Protein AF-A0A651EU85-F1 (afdb_monomer)

pLDDT: mean 77.23, std 14.45, range [40.56, 93.38]

Mean predicted aligned error: 10.03 Å

Structure (mmCIF, N/CA/C/O backbone):
data_AF-A0A651EU85-F1
#
_entry.id   AF-A0A651EU85-F1
#
loop_
_atom_site.group_PDB
_atom_site.id
_atom_site.type_symbol
_atom_site.label_atom_id
_atom_site.label_alt_id
_atom_site.label_comp_id
_atom_site.label_asym_id
_atom_site.label_entity_id
_atom_site.label_seq_id
_atom_site.pdbx_PDB_ins_code
_atom_site.Cartn_x
_atom_site.Cartn_y
_atom_site.Cartn_z
_atom_site.occupancy
_atom_site.B_iso_or_equiv
_atom_site.auth_seq_id
_atom_site.auth_comp_id
_atom_site.auth_asym_id
_atom_site.auth_atom_id
_atom_site.pdbx_PDB_model_num
ATOM 1 N N . MET A 1 1 ? 24.562 -15.926 -34.342 1.00 45.78 1 MET A N 1
ATOM 2 C CA . MET A 1 1 ? 23.986 -14.665 -33.833 1.00 45.78 1 MET A CA 1
ATOM 3 C C . MET A 1 1 ? 22.820 -15.046 -32.942 1.00 45.78 1 MET A C 1
ATOM 5 O O . MET A 1 1 ? 21.871 -15.621 -33.452 1.00 45.78 1 MET A O 1
ATOM 9 N N . ALA A 1 2 ? 22.961 -14.888 -31.624 1.00 51.31 2 ALA A N 1
ATOM 10 C CA . ALA A 1 2 ? 21.891 -15.184 -30.677 1.00 51.31 2 ALA A CA 1
ATOM 11 C C . ALA A 1 2 ? 20.965 -13.967 -30.614 1.00 51.31 2 ALA A C 1
ATOM 13 O O . ALA A 1 2 ? 21.401 -12.867 -30.275 1.00 51.31 2 ALA A O 1
ATOM 14 N N . ASP A 1 3 ? 19.722 -14.177 -31.022 1.00 48.81 3 ASP A N 1
ATOM 15 C CA . ASP A 1 3 ? 18.659 -13.185 -31.033 1.00 48.81 3 ASP A CA 1
ATOM 16 C C . ASP A 1 3 ? 18.244 -12.899 -29.581 1.00 48.81 3 ASP A C 1
ATOM 18 O O . ASP A 1 3 ? 17.528 -13.674 -28.945 1.00 48.81 3 ASP A O 1
ATOM 22 N N . HIS A 1 4 ? 18.771 -11.816 -29.009 1.00 48.31 4 HIS A N 1
ATOM 23 C CA . HIS A 1 4 ? 18.305 -11.275 -27.734 1.00 48.31 4 HIS A CA 1
ATOM 24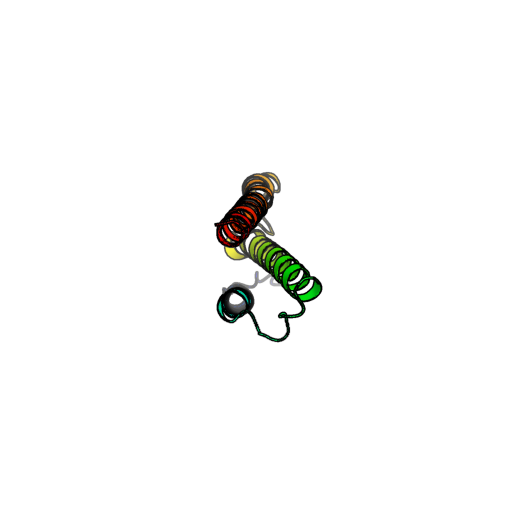 C C . HIS A 1 4 ? 17.004 -10.500 -27.976 1.00 48.31 4 HIS A C 1
ATOM 26 O O . HIS A 1 4 ? 16.965 -9.277 -27.850 1.00 48.31 4 HIS A O 1
ATOM 32 N N . ALA A 1 5 ? 15.941 -11.215 -28.347 1.00 50.66 5 ALA A N 1
ATOM 33 C CA . ALA A 1 5 ? 14.598 -10.664 -28.402 1.00 50.66 5 ALA A CA 1
ATOM 34 C C . ALA A 1 5 ? 14.169 -10.297 -26.973 1.00 50.66 5 ALA A C 1
ATOM 36 O O . ALA A 1 5 ? 13.850 -11.160 -26.150 1.00 50.66 5 ALA A O 1
ATOM 37 N N . GLN A 1 6 ? 14.202 -9.000 -26.656 1.00 57.25 6 GLN A N 1
ATOM 38 C CA . GLN A 1 6 ? 13.456 -8.439 -25.531 1.00 57.25 6 GLN A CA 1
ATOM 39 C C . GLN A 1 6 ? 12.020 -8.983 -25.615 1.00 57.25 6 GLN A C 1
ATOM 41 O O . GLN A 1 6 ? 11.428 -8.919 -26.691 1.00 57.25 6 GLN A O 1
ATOM 46 N N . PRO A 1 7 ? 11.437 -9.557 -24.549 1.00 50.75 7 PRO A N 1
ATOM 47 C CA . PRO A 1 7 ? 10.053 -9.999 -24.597 1.00 50.75 7 PRO A CA 1
ATOM 48 C C . PRO A 1 7 ? 9.145 -8.767 -24.690 1.00 50.75 7 PRO A C 1
ATOM 50 O O . PRO A 1 7 ? 8.744 -8.177 -23.689 1.00 50.75 7 PRO A O 1
ATOM 53 N N . GLU A 1 8 ? 8.825 -8.372 -25.917 1.00 57.59 8 GLU A N 1
ATOM 54 C CA . GLU A 1 8 ? 7.890 -7.300 -26.229 1.00 57.59 8 GLU A CA 1
ATOM 55 C C . GLU A 1 8 ? 6.469 -7.803 -25.947 1.00 57.59 8 GLU A C 1
ATOM 57 O O . GLU A 1 8 ? 5.822 -8.466 -26.762 1.00 57.59 8 GLU A O 1
ATOM 62 N N . GLY A 1 9 ? 5.973 -7.580 -24.729 1.00 63.72 9 GLY A N 1
ATOM 63 C CA . GLY A 1 9 ? 4.633 -8.045 -24.394 1.00 63.72 9 GLY A CA 1
ATOM 64 C C . GLY A 1 9 ? 4.046 -7.465 -23.120 1.00 63.72 9 GLY A C 1
ATOM 65 O O . GLY A 1 9 ? 4.399 -7.871 -22.019 1.00 63.72 9 GLY A O 1
ATOM 66 N N . THR A 1 10 ? 2.997 -6.653 -23.268 1.00 75.00 10 THR A N 1
ATOM 67 C CA . THR A 1 10 ? 2.124 -6.157 -22.183 1.00 75.00 10 THR A CA 1
ATOM 68 C C . THR A 1 10 ? 1.427 -7.281 -21.392 1.00 75.00 10 THR A C 1
ATOM 70 O O . THR A 1 10 ? 0.819 -7.030 -20.355 1.00 75.00 10 THR A O 1
ATOM 73 N N . ARG A 1 11 ? 1.522 -8.541 -21.843 1.00 77.44 11 ARG A N 1
ATOM 74 C CA . ARG A 1 11 ? 0.906 -9.720 -21.203 1.00 77.44 11 ARG A CA 1
ATOM 75 C C . ARG A 1 11 ? 1.315 -9.884 -19.739 1.00 77.44 11 ARG A C 1
ATOM 77 O O . ARG A 1 11 ? 0.480 -10.208 -18.904 1.00 77.44 11 ARG A O 1
ATOM 84 N N . TRP A 1 12 ? 2.576 -9.615 -19.410 1.00 79.44 12 TRP A N 1
ATOM 85 C CA . TRP A 1 12 ? 3.048 -9.757 -18.033 1.00 79.44 12 TRP A CA 1
ATOM 86 C C . TRP A 1 12 ? 2.453 -8.686 -17.097 1.00 79.44 12 TRP A C 1
ATOM 88 O O . TRP A 1 12 ? 2.087 -8.999 -15.966 1.00 79.44 12 TRP A O 1
ATOM 98 N N . ILE A 1 13 ? 2.263 -7.455 -17.594 1.00 85.25 13 ILE A N 1
ATOM 99 C CA . ILE A 1 13 ? 1.593 -6.358 -16.871 1.00 85.25 13 ILE A CA 1
ATOM 100 C C . ILE A 1 13 ? 0.139 -6.732 -16.608 1.00 85.25 13 ILE A C 1
ATOM 102 O O . ILE A 1 13 ? -0.350 -6.543 -15.500 1.00 85.25 13 ILE A O 1
ATOM 106 N N . TRP A 1 14 ? -0.537 -7.315 -17.598 1.00 86.38 14 TRP A N 1
ATOM 107 C CA . TRP A 1 14 ? -1.912 -7.786 -17.451 1.00 86.38 14 TRP A CA 1
ATOM 108 C C . TRP A 1 14 ? -2.062 -8.858 -16.365 1.00 86.38 14 TRP A C 1
ATOM 110 O O . TRP A 1 14 ? -3.025 -8.813 -15.601 1.00 86.38 14 TRP A O 1
ATOM 120 N N . ASN A 1 15 ? -1.098 -9.772 -16.225 1.00 87.25 15 ASN A N 1
ATOM 121 C CA . ASN A 1 15 ? -1.114 -10.749 -15.133 1.00 87.25 15 ASN A CA 1
ATOM 122 C C . ASN A 1 15 ? -0.989 -10.077 -13.757 1.00 87.25 15 ASN A C 1
ATOM 124 O O . ASN A 1 15 ? -1.713 -10.431 -12.827 1.00 87.25 15 ASN A O 1
ATOM 128 N N . ILE A 1 16 ? -0.099 -9.088 -13.626 1.00 88.69 16 ILE A N 1
ATOM 129 C CA . ILE A 1 16 ? 0.087 -8.343 -12.372 1.00 88.69 16 ILE A CA 1
ATOM 130 C C . ILE A 1 16 ? -1.135 -7.467 -12.075 1.00 88.69 16 ILE A C 1
ATOM 132 O O . ILE A 1 16 ? -1.552 -7.363 -10.924 1.00 88.69 16 ILE A O 1
ATOM 136 N N . PHE A 1 17 ? -1.760 -6.899 -13.106 1.00 90.75 17 PHE A N 1
ATOM 137 C CA . PHE A 1 17 ? -3.000 -6.144 -12.978 1.00 90.75 17 PHE A CA 1
ATOM 138 C C . PHE A 1 17 ? -4.122 -6.989 -12.389 1.00 90.75 17 PHE A C 1
ATOM 140 O O . PHE A 1 17 ? -4.727 -6.575 -11.404 1.00 90.75 17 PHE A O 1
ATOM 147 N N . TRP A 1 18 ? -4.363 -8.186 -12.924 1.00 91.75 18 TRP A N 1
ATOM 148 C CA . TRP A 1 18 ? -5.396 -9.069 -12.385 1.00 91.75 18 TRP A CA 1
ATOM 149 C C . TRP A 1 18 ? -5.091 -9.526 -10.959 1.00 91.75 18 TRP A C 1
ATOM 151 O O . TRP A 1 18 ? -5.995 -9.530 -10.125 1.00 91.75 18 TRP A O 1
ATOM 161 N N . LEU A 1 19 ? -3.826 -9.831 -10.646 1.00 91.00 19 LEU A N 1
ATOM 162 C CA . LEU A 1 19 ? -3.404 -10.136 -9.276 1.00 91.00 19 LEU A CA 1
ATOM 163 C C . LEU A 1 19 ? -3.744 -8.979 -8.322 1.00 91.00 19 LEU A C 1
ATOM 165 O O . LEU A 1 19 ? -4.355 -9.195 -7.277 1.00 91.00 19 LEU A O 1
ATOM 169 N N . LEU A 1 20 ? -3.387 -7.747 -8.691 1.00 91.12 20 LEU A N 1
ATOM 170 C CA . LEU A 1 20 ? -3.618 -6.562 -7.862 1.00 91.12 20 LEU A CA 1
ATOM 171 C C . LEU A 1 20 ? -5.094 -6.190 -7.757 1.00 91.12 20 LEU A C 1
ATOM 173 O O . LEU A 1 20 ? -5.533 -5.746 -6.695 1.00 91.12 20 LEU A O 1
ATOM 177 N N . LEU A 1 21 ? -5.865 -6.400 -8.821 1.00 93.38 21 LEU A N 1
ATOM 178 C CA . LEU A 1 21 ? -7.309 -6.210 -8.820 1.00 93.38 21 LEU A CA 1
ATOM 179 C C . LEU A 1 21 ? -7.971 -7.170 -7.834 1.00 93.38 21 LEU A C 1
ATOM 181 O O . LEU A 1 21 ? -8.762 -6.726 -7.009 1.00 93.38 21 LEU A O 1
ATOM 185 N N . ILE A 1 22 ? -7.610 -8.455 -7.865 1.00 93.38 22 ILE A N 1
ATOM 186 C CA . ILE A 1 22 ? -8.148 -9.459 -6.939 1.00 93.38 22 ILE A CA 1
ATOM 187 C C . ILE A 1 22 ? -7.765 -9.116 -5.498 1.00 93.38 22 ILE A C 1
ATOM 189 O O . ILE A 1 22 ? -8.636 -9.082 -4.633 1.00 93.38 22 ILE A O 1
ATOM 193 N N . VAL A 1 23 ? -6.492 -8.799 -5.239 1.00 91.06 23 VAL A N 1
ATOM 194 C CA . VAL A 1 23 ? -6.021 -8.381 -3.906 1.00 91.06 23 VAL A CA 1
ATOM 195 C C . VAL A 1 23 ? -6.813 -7.174 -3.394 1.00 91.06 23 VAL A C 1
ATOM 197 O O . VAL A 1 23 ? -7.270 -7.173 -2.254 1.00 91.06 23 VAL A O 1
ATOM 200 N N . THR A 1 24 ? -7.045 -6.175 -4.248 1.00 92.38 24 THR A N 1
ATOM 201 C CA . THR A 1 24 ? -7.803 -4.967 -3.889 1.00 92.38 24 THR A CA 1
ATOM 202 C C . THR A 1 24 ? -9.290 -5.260 -3.678 1.00 92.38 24 THR A C 1
ATOM 204 O O . THR A 1 24 ? -9.896 -4.734 -2.748 1.00 92.38 24 THR A O 1
ATOM 207 N N . ALA A 1 25 ? -9.889 -6.120 -4.504 1.00 91.81 25 ALA A N 1
ATOM 208 C CA . ALA A 1 25 ? -11.282 -6.531 -4.361 1.00 91.81 25 ALA A CA 1
ATOM 209 C C . ALA A 1 25 ? -11.509 -7.303 -3.053 1.00 91.81 25 ALA A C 1
ATOM 211 O O . ALA A 1 25 ? -12.505 -7.071 -2.370 1.00 91.81 25 ALA A O 1
ATOM 212 N N . VAL A 1 26 ? -10.566 -8.169 -2.669 1.00 89.44 26 VAL A N 1
ATOM 213 C CA . VAL A 1 26 ? -10.588 -8.875 -1.381 1.00 89.44 26 VAL A CA 1
ATOM 214 C C . VAL A 1 26 ? -10.429 -7.897 -0.217 1.00 89.44 26 VAL A C 1
ATOM 216 O O . VAL A 1 26 ? -11.191 -7.981 0.739 1.00 89.44 26 VAL A O 1
ATOM 219 N N . GLU A 1 27 ? -9.496 -6.946 -0.301 1.00 88.81 27 GLU A N 1
ATOM 220 C CA . GLU A 1 27 ? -9.283 -5.910 0.722 1.00 88.81 27 GLU A CA 1
ATOM 221 C C . GLU A 1 27 ? -10.570 -5.104 0.986 1.00 88.81 27 GLU A C 1
ATOM 223 O O . GLU A 1 27 ? -11.017 -4.991 2.130 1.00 88.81 27 GLU A O 1
ATOM 228 N N . VAL A 1 28 ? -11.225 -4.616 -0.074 1.00 87.38 28 VAL A N 1
ATOM 229 C CA . VAL A 1 28 ? -12.487 -3.860 0.027 1.00 87.38 28 VAL A CA 1
ATOM 230 C C . VAL A 1 28 ? -13.644 -4.753 0.480 1.00 87.38 28 VAL A C 1
ATOM 232 O O . VAL A 1 28 ? -14.422 -4.356 1.346 1.00 87.38 28 VAL A O 1
ATOM 235 N N . GLY A 1 29 ? -13.746 -5.974 -0.052 1.00 87.06 29 GLY A N 1
ATOM 236 C CA . GLY A 1 29 ? -14.777 -6.938 0.333 1.00 87.06 29 GLY A CA 1
ATOM 237 C C . GLY A 1 29 ? -14.710 -7.298 1.818 1.00 87.06 29 GLY A C 1
ATOM 238 O O . GLY A 1 29 ? -15.729 -7.260 2.505 1.00 87.06 29 GLY A O 1
ATOM 239 N N . LEU A 1 30 ? -13.509 -7.563 2.344 1.00 82.81 30 LEU A N 1
ATOM 240 C CA . LEU A 1 30 ? -13.280 -7.792 3.774 1.00 82.81 30 LEU A CA 1
ATOM 241 C C . LEU A 1 30 ? -13.575 -6.540 4.611 1.00 82.81 30 LEU A C 1
ATOM 243 O O . LEU A 1 30 ? -14.163 -6.654 5.689 1.00 82.81 30 LEU A O 1
ATOM 247 N N . GLY A 1 31 ? -13.221 -5.352 4.109 1.00 78.31 31 GLY A N 1
ATOM 248 C CA . GLY A 1 31 ? -13.502 -4.075 4.766 1.00 78.31 31 GLY A CA 1
ATOM 249 C C . GLY A 1 31 ? -14.997 -3.757 4.901 1.00 78.31 31 GLY A C 1
ATOM 250 O O . GLY A 1 31 ? -15.407 -3.204 5.923 1.00 78.31 31 GLY A O 1
ATOM 251 N N . ILE A 1 32 ? -15.813 -4.129 3.906 1.00 80.25 32 ILE A N 1
ATOM 252 C CA . ILE A 1 32 ? -17.269 -3.905 3.900 1.00 80.25 32 ILE A CA 1
ATOM 253 C C . ILE A 1 32 ? -18.004 -4.997 4.677 1.00 80.25 32 ILE A C 1
ATOM 255 O O . ILE A 1 32 ? -18.842 -4.693 5.523 1.00 80.25 32 ILE A O 1
ATOM 259 N N . VAL A 1 33 ? -17.708 -6.269 4.393 1.00 76.06 33 VAL A N 1
ATOM 260 C CA . VAL A 1 33 ? -18.485 -7.401 4.922 1.00 76.06 33 VAL A CA 1
ATOM 261 C C . VAL A 1 33 ? -18.199 -7.648 6.406 1.00 76.06 33 VAL A C 1
ATOM 263 O O . VAL A 1 33 ? -19.037 -8.262 7.059 1.00 76.06 33 VAL A O 1
ATOM 266 N N . LYS A 1 34 ? -17.062 -7.160 6.942 1.00 65.88 34 LYS A N 1
ATOM 267 C CA . LYS A 1 34 ? -16.636 -7.271 8.356 1.00 65.88 34 LYS A CA 1
ATOM 268 C C . LYS A 1 34 ? -17.165 -8.558 9.014 1.00 65.88 34 LYS A C 1
ATOM 270 O O . LYS A 1 34 ? -18.100 -8.491 9.814 1.00 65.88 34 LYS A O 1
ATOM 275 N N . PRO A 1 35 ? -16.639 -9.739 8.631 1.00 58.28 35 PRO A N 1
ATOM 276 C CA . PRO A 1 35 ? -17.311 -11.003 8.894 1.00 58.28 35 PRO A CA 1
ATOM 277 C C . PRO A 1 35 ? -17.617 -11.205 10.390 1.00 58.28 35 PRO A C 1
ATOM 279 O O . PRO A 1 35 ? -16.733 -11.004 11.227 1.00 58.28 35 PRO A O 1
ATOM 282 N N . PRO A 1 36 ? -18.833 -11.662 10.748 1.00 56.34 36 PRO A N 1
ATOM 283 C CA . PRO A 1 36 ? -19.268 -11.814 12.142 1.00 56.34 36 PRO A CA 1
ATOM 284 C C . PRO A 1 36 ? -18.451 -12.838 12.952 1.00 56.34 36 PRO A C 1
ATOM 286 O O . PRO A 1 36 ? -18.493 -12.831 14.177 1.00 56.34 36 PRO A O 1
ATOM 289 N N . ILE A 1 37 ? -17.627 -13.663 12.296 1.00 50.00 37 ILE A N 1
ATOM 290 C CA . ILE A 1 37 ? -16.657 -14.587 12.921 1.00 50.00 37 ILE A CA 1
ATOM 291 C C . ILE A 1 37 ? -15.577 -13.831 13.731 1.00 50.00 37 ILE A C 1
ATOM 293 O O . ILE A 1 37 ? -14.883 -14.412 14.561 1.00 50.00 37 ILE A O 1
ATOM 297 N N . LEU A 1 38 ? -15.474 -12.513 13.545 1.00 46.66 38 LEU A N 1
ATOM 298 C CA . LEU A 1 38 ? -14.552 -11.615 14.240 1.00 46.66 38 LEU A CA 1
ATOM 299 C C . LEU A 1 38 ? -15.214 -10.847 15.399 1.00 46.66 38 LEU A C 1
ATOM 301 O O . LEU A 1 38 ? -14.592 -9.962 15.983 1.00 46.66 38 LEU A O 1
ATOM 305 N N 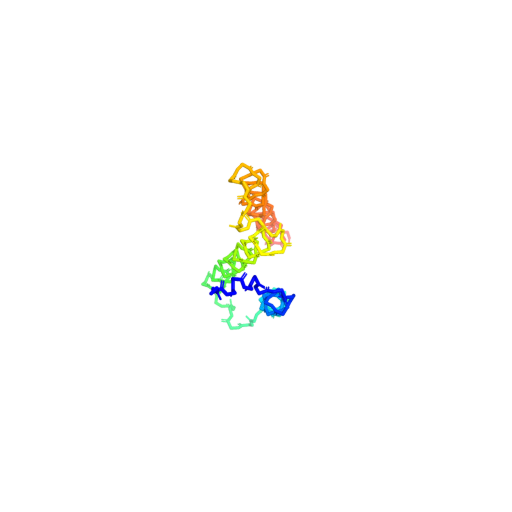. MET A 1 39 ? -16.454 -11.196 15.770 1.00 50.69 39 MET A N 1
ATOM 306 C CA . MET A 1 39 ? -17.158 -10.644 16.938 1.00 50.69 39 MET A CA 1
ATOM 307 C C . MET A 1 39 ? -16.603 -11.121 18.294 1.00 50.69 39 MET A C 1
ATOM 309 O O . MET A 1 39 ? -17.110 -10.722 19.345 1.00 50.69 39 MET A O 1
ATOM 313 N N . THR A 1 40 ? -15.522 -11.907 18.324 1.00 52.03 40 THR A N 1
ATOM 314 C CA . THR A 1 40 ? -14.669 -12.014 19.516 1.00 52.03 40 THR A CA 1
ATOM 315 C C . THR A 1 40 ? -13.876 -10.710 19.650 1.00 52.03 40 THR A C 1
ATOM 317 O O . THR A 1 40 ? -12.768 -10.574 19.133 1.00 52.03 40 THR A O 1
ATOM 320 N N . LYS A 1 41 ? -14.505 -9.736 20.330 1.00 54.66 41 LYS A N 1
ATOM 321 C CA . LYS A 1 41 ? -14.228 -8.280 20.399 1.00 54.66 41 LYS A CA 1
ATOM 322 C C . LYS A 1 41 ? -12.766 -7.798 20.399 1.00 54.66 41 LYS A C 1
ATOM 324 O O . LYS A 1 41 ? -12.534 -6.641 20.069 1.00 54.66 41 LYS A O 1
ATOM 329 N N . PHE A 1 42 ? -11.796 -8.636 20.754 1.00 54.41 42 PHE A N 1
ATOM 330 C CA . PHE A 1 42 ? -10.384 -8.256 20.849 1.00 54.41 42 PHE A CA 1
ATOM 331 C C . PHE A 1 42 ? -9.489 -8.896 19.785 1.00 54.41 42 PHE A C 1
ATOM 333 O O . PHE A 1 42 ? -8.658 -8.206 19.201 1.00 54.41 42 PHE A O 1
ATOM 340 N N . ALA A 1 43 ? -9.657 -10.186 19.485 1.00 57.94 43 ALA A N 1
ATOM 341 C CA . ALA A 1 43 ? -8.778 -10.874 18.539 1.00 57.94 43 ALA A CA 1
ATOM 342 C C . ALA A 1 43 ? -9.154 -10.575 17.080 1.00 57.94 43 ALA A C 1
ATOM 344 O O . ALA A 1 43 ? -8.276 -10.371 16.243 1.00 57.94 43 ALA A O 1
ATOM 345 N N . GLY A 1 44 ? -10.455 -10.502 16.776 1.00 59.09 44 GLY A N 1
ATOM 346 C CA . GLY A 1 44 ? -10.929 -10.358 15.401 1.00 59.09 44 GLY A CA 1
ATOM 347 C C . GLY A 1 44 ? -10.617 -8.997 14.773 1.00 59.09 44 GLY A C 1
ATOM 348 O O . GLY A 1 44 ? -10.167 -8.918 13.630 1.00 59.09 44 GLY A O 1
ATOM 349 N N . THR A 1 45 ? -10.776 -7.920 15.541 1.00 66.81 45 THR A N 1
ATOM 350 C CA . THR A 1 45 ? -10.507 -6.548 15.086 1.00 66.81 45 THR A CA 1
ATOM 351 C C . THR A 1 45 ? -9.013 -6.307 14.844 1.00 66.81 45 THR A C 1
ATOM 353 O O . THR A 1 45 ? -8.639 -5.672 13.860 1.00 66.81 45 THR A O 1
ATOM 356 N N . LEU A 1 46 ? -8.141 -6.858 15.701 1.00 70.50 46 LEU A N 1
ATOM 357 C CA . LEU A 1 46 ? -6.684 -6.744 15.558 1.00 70.50 46 LEU A CA 1
ATOM 358 C C . LEU A 1 46 ? -6.155 -7.511 14.341 1.00 70.50 46 LEU A C 1
ATOM 360 O O . LEU A 1 46 ? -5.307 -6.981 13.618 1.00 70.50 46 LEU A O 1
ATOM 364 N N . ILE A 1 47 ? -6.672 -8.724 14.099 1.00 75.81 47 ILE A N 1
ATOM 365 C CA . ILE A 1 47 ? -6.304 -9.545 12.938 1.00 75.81 47 ILE A CA 1
ATOM 366 C C . ILE A 1 47 ? -6.719 -8.864 11.629 1.00 75.81 47 ILE A C 1
ATOM 368 O O . ILE A 1 47 ? -5.909 -8.784 10.708 1.00 75.81 47 ILE A O 1
ATOM 372 N N . LEU A 1 48 ? -7.947 -8.333 11.546 1.00 76.88 48 LEU A N 1
ATOM 373 C CA . LEU A 1 48 ? -8.423 -7.655 10.335 1.00 76.88 48 LEU A CA 1
ATOM 374 C C . LEU A 1 48 ? -7.582 -6.427 10.006 1.00 76.88 48 LEU A C 1
ATOM 376 O O . LEU A 1 48 ? -7.176 -6.261 8.859 1.00 76.88 48 LEU A O 1
ATOM 380 N N . ASN A 1 49 ? -7.302 -5.592 11.008 1.00 78.62 49 ASN A N 1
ATOM 381 C CA . ASN A 1 49 ? -6.526 -4.372 10.813 1.00 78.62 49 ASN A CA 1
ATOM 382 C C . ASN A 1 49 ? -5.098 -4.690 10.343 1.00 78.62 49 ASN A C 1
ATOM 384 O O . ASN A 1 49 ? -4.598 -4.038 9.429 1.00 78.62 49 ASN A O 1
ATOM 388 N N . HIS A 1 50 ? -4.462 -5.728 10.900 1.00 82.56 50 HIS A N 1
ATOM 389 C CA . HIS A 1 50 ? -3.145 -6.179 10.439 1.00 82.56 50 HIS A CA 1
ATOM 390 C C . HIS A 1 50 ? -3.181 -6.718 9.008 1.00 82.56 50 HIS A C 1
ATOM 392 O O . HIS A 1 50 ? -2.331 -6.348 8.201 1.00 82.56 50 HIS A O 1
ATOM 398 N N . ILE A 1 51 ? -4.164 -7.560 8.675 1.00 84.88 51 ILE A N 1
ATOM 399 C CA . ILE A 1 51 ? -4.326 -8.099 7.317 1.00 84.88 51 ILE A CA 1
ATOM 400 C C . ILE A 1 51 ? -4.532 -6.966 6.312 1.00 84.88 51 ILE A C 1
ATOM 402 O O . ILE A 1 51 ? -3.893 -6.975 5.264 1.00 84.88 51 ILE A O 1
ATOM 406 N N . PHE A 1 52 ? -5.372 -5.983 6.646 1.00 84.75 52 PHE A N 1
ATOM 407 C CA . PHE A 1 52 ? -5.633 -4.832 5.791 1.00 84.75 52 PHE A CA 1
ATOM 408 C C . PHE A 1 52 ? -4.337 -4.072 5.514 1.00 84.75 52 PHE A C 1
ATOM 410 O O . PHE A 1 52 ? -3.932 -3.990 4.363 1.00 84.75 52 PHE A O 1
ATOM 417 N N . ILE A 1 53 ? -3.611 -3.650 6.557 1.00 84.88 53 ILE A N 1
ATOM 418 C CA . ILE A 1 53 ? -2.341 -2.917 6.415 1.00 84.88 53 ILE A CA 1
ATOM 419 C C . ILE A 1 53 ? -1.324 -3.700 5.570 1.00 84.88 53 ILE A C 1
ATOM 421 O O . ILE A 1 53 ? -0.682 -3.128 4.687 1.00 84.88 53 ILE A O 1
ATOM 425 N N . ILE A 1 54 ? -1.180 -5.010 5.803 1.00 88.19 54 ILE A N 1
ATOM 426 C CA . ILE A 1 54 ? -0.248 -5.851 5.040 1.00 88.19 54 ILE A CA 1
ATOM 427 C C . ILE A 1 54 ? -0.663 -5.926 3.565 1.00 88.19 54 ILE A C 1
ATOM 429 O O . ILE A 1 54 ? 0.184 -5.733 2.691 1.00 88.19 54 ILE A O 1
ATOM 433 N N . LEU A 1 55 ? -1.944 -6.165 3.268 1.00 88.38 55 LEU A N 1
ATOM 434 C CA . LEU A 1 55 ? -2.456 -6.204 1.894 1.00 88.38 55 LEU A CA 1
ATOM 435 C C . LEU A 1 55 ? -2.237 -4.866 1.177 1.00 88.38 55 LEU A C 1
ATOM 437 O O . LEU A 1 55 ? -1.802 -4.860 0.020 1.00 88.38 55 LEU A O 1
ATOM 441 N N . THR A 1 56 ? -2.427 -3.740 1.871 1.00 88.31 56 THR A N 1
ATOM 442 C CA . THR A 1 56 ? -2.247 -2.410 1.278 1.00 88.31 56 THR A CA 1
ATOM 443 C C . THR A 1 56 ? -0.776 -2.129 0.970 1.00 88.31 56 THR A C 1
ATOM 445 O O . THR A 1 56 ? -0.465 -1.590 -0.093 1.00 88.31 56 THR A O 1
ATOM 448 N N . LEU A 1 57 ? 0.148 -2.540 1.847 1.00 87.88 57 LEU A N 1
ATOM 449 C CA . LEU A 1 57 ? 1.593 -2.423 1.610 1.00 87.88 57 LEU A CA 1
ATOM 450 C C . LEU A 1 57 ? 2.056 -3.304 0.449 1.00 87.88 57 LEU A C 1
ATOM 452 O O . LEU A 1 57 ? 2.806 -2.844 -0.416 1.00 87.88 57 LEU A O 1
ATOM 456 N N . VAL A 1 58 ? 1.584 -4.553 0.398 1.00 88.88 58 VAL A N 1
ATOM 457 C CA . VAL A 1 58 ? 1.887 -5.471 -0.703 1.00 88.88 58 VAL A CA 1
ATOM 458 C C . VAL A 1 58 ? 1.414 -4.863 -2.019 1.00 88.88 58 VAL A C 1
ATOM 460 O O . VAL A 1 58 ? 2.213 -4.733 -2.948 1.00 88.88 58 VAL A O 1
ATOM 463 N N . LYS A 1 59 ? 0.157 -4.407 -2.110 1.00 89.81 59 LYS A N 1
ATOM 464 C CA . LYS A 1 59 ? -0.346 -3.811 -3.355 1.00 89.81 59 LYS A CA 1
ATOM 465 C C . LYS A 1 59 ? 0.444 -2.560 -3.745 1.00 89.81 59 LYS A C 1
ATOM 467 O O . LYS A 1 59 ? 0.783 -2.409 -4.915 1.00 89.81 59 LYS A O 1
ATOM 472 N N . ALA A 1 60 ? 0.787 -1.697 -2.784 1.00 89.25 60 ALA A N 1
ATOM 473 C CA . ALA A 1 60 ? 1.559 -0.484 -3.039 1.00 89.25 60 ALA A CA 1
ATOM 474 C C . ALA A 1 60 ? 2.945 -0.804 -3.617 1.00 89.25 60 ALA A C 1
ATOM 476 O O . ALA A 1 60 ? 3.349 -0.202 -4.613 1.00 89.25 60 ALA A O 1
ATOM 477 N N . TYR A 1 61 ? 3.636 -1.806 -3.063 1.00 88.88 61 TYR A N 1
ATOM 478 C CA . TYR A 1 61 ? 4.912 -2.281 -3.596 1.00 88.88 61 TYR A CA 1
ATOM 479 C C . TYR A 1 61 ? 4.783 -2.750 -5.049 1.00 88.88 61 TYR A C 1
ATOM 481 O O . TYR A 1 61 ? 5.553 -2.326 -5.914 1.00 88.88 61 TYR A O 1
ATOM 489 N N . TYR A 1 62 ? 3.785 -3.588 -5.342 1.00 89.06 62 TYR A N 1
ATOM 490 C CA . TYR A 1 62 ? 3.576 -4.079 -6.700 1.00 89.06 62 TYR A CA 1
ATOM 491 C C . TYR A 1 62 ? 3.207 -2.946 -7.676 1.00 89.06 62 TYR A C 1
ATOM 493 O O . TYR A 1 62 ? 3.672 -2.962 -8.814 1.00 89.06 62 TYR A O 1
ATOM 501 N N . ILE A 1 63 ? 2.452 -1.926 -7.251 1.00 90.44 63 ILE A N 1
ATOM 502 C CA . ILE A 1 63 ? 2.141 -0.760 -8.094 1.00 90.44 63 ILE A CA 1
ATOM 503 C C . ILE A 1 63 ? 3.409 0.020 -8.453 1.00 90.44 63 ILE A C 1
ATOM 505 O O . ILE A 1 63 ? 3.671 0.255 -9.635 1.00 90.44 63 ILE A O 1
ATOM 509 N N . VAL A 1 64 ? 4.214 0.384 -7.452 1.00 89.56 64 VAL A N 1
ATOM 510 C CA . VAL A 1 64 ? 5.428 1.190 -7.654 1.00 89.56 64 V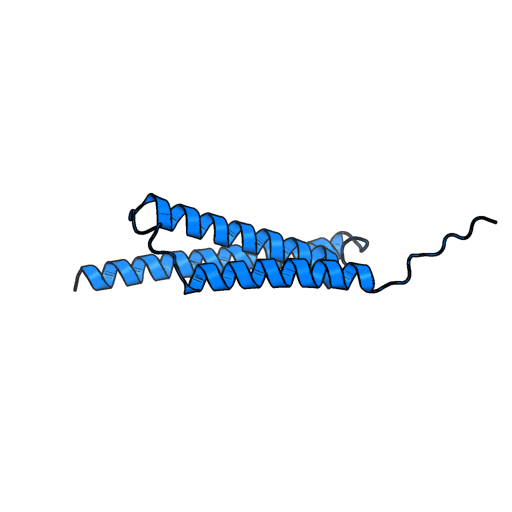AL A CA 1
ATOM 511 C C . VAL A 1 64 ? 6.447 0.443 -8.515 1.00 89.56 64 VAL A C 1
ATOM 513 O O . VAL A 1 64 ? 7.051 1.023 -9.413 1.00 89.56 64 VAL A O 1
ATOM 516 N N . MET A 1 65 ? 6.623 -0.858 -8.295 1.00 85.19 65 MET A N 1
ATOM 517 C CA . MET A 1 65 ? 7.623 -1.628 -9.035 1.00 85.19 65 MET A CA 1
ATOM 518 C C . MET A 1 65 ? 7.174 -1.974 -10.460 1.00 85.19 65 MET A C 1
ATOM 520 O O . MET A 1 65 ? 7.994 -1.921 -11.379 1.00 85.19 65 MET A O 1
ATOM 524 N N . TYR A 1 66 ? 5.899 -2.331 -10.658 1.00 85.50 66 TYR A N 1
ATOM 525 C CA . TYR A 1 66 ? 5.427 -2.936 -11.909 1.00 85.50 66 TYR A CA 1
ATOM 526 C C . TYR A 1 66 ? 4.563 -2.020 -12.778 1.00 85.50 66 TYR A C 1
ATOM 528 O O . TYR A 1 66 ? 4.759 -2.006 -13.989 1.00 85.50 66 TYR A O 1
ATOM 536 N N . PHE A 1 67 ? 3.652 -1.222 -12.212 1.00 81.75 67 PHE A N 1
ATOM 537 C CA . PHE A 1 67 ? 2.834 -0.303 -13.020 1.00 81.75 67 PHE A CA 1
ATOM 538 C C . PHE A 1 67 ? 3.582 0.961 -13.409 1.00 81.75 67 PHE A C 1
ATOM 540 O O . PHE A 1 67 ? 3.425 1.460 -14.521 1.00 81.75 67 PHE A O 1
ATOM 547 N N . MET A 1 68 ? 4.438 1.450 -12.515 1.00 86.19 68 MET A N 1
ATOM 548 C CA . MET A 1 68 ? 5.292 2.600 -12.805 1.00 86.19 68 MET A CA 1
ATOM 549 C C . MET A 1 68 ? 6.575 2.200 -13.552 1.00 86.19 68 MET A C 1
ATOM 551 O O . MET A 1 68 ? 7.419 3.051 -13.801 1.00 86.19 68 MET A O 1
ATOM 555 N N . HIS A 1 69 ? 6.730 0.916 -13.913 1.00 81.69 69 HIS A N 1
ATOM 556 C CA . HIS A 1 69 ? 7.901 0.357 -14.606 1.00 81.69 69 HIS A CA 1
ATOM 557 C C . HIS A 1 69 ? 9.249 0.599 -13.909 1.00 81.69 69 HIS A C 1
ATOM 559 O O . HIS A 1 69 ? 10.307 0.375 -14.491 1.00 81.69 69 HIS A O 1
ATOM 565 N N . LEU A 1 70 ? 9.237 0.973 -12.629 1.00 80.44 70 LEU A N 1
ATOM 566 C CA . LEU A 1 70 ? 10.443 1.402 -11.932 1.00 80.44 70 LEU A CA 1
ATOM 567 C C . LEU A 1 70 ? 11.393 0.249 -11.584 1.00 80.44 70 LEU A C 1
ATOM 569 O O . LEU A 1 70 ? 12.531 0.497 -11.198 1.00 80.44 70 LEU A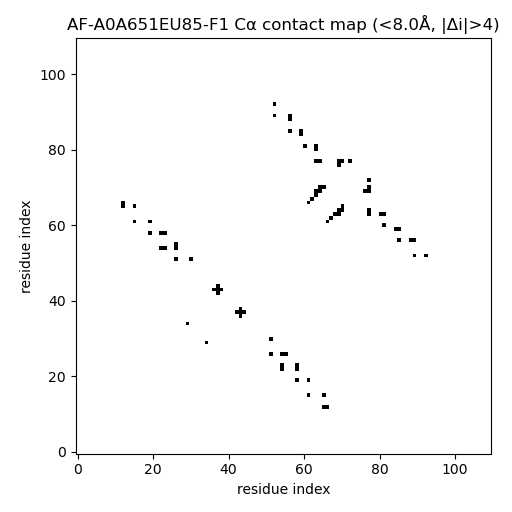 O 1
ATOM 573 N N . LYS A 1 71 ? 10.971 -1.014 -11.735 1.00 76.31 71 LYS A N 1
ATOM 574 C CA . LYS A 1 71 ? 11.780 -2.199 -11.398 1.00 76.31 71 LYS A CA 1
ATOM 575 C C . LYS A 1 71 ? 13.176 -2.203 -12.035 1.00 76.31 71 LYS A C 1
ATOM 577 O O . LYS A 1 71 ? 14.110 -2.708 -11.415 1.00 76.31 71 LYS A O 1
ATOM 582 N N . TYR A 1 72 ? 13.313 -1.668 -13.246 1.00 77.75 72 TYR A N 1
ATOM 583 C CA . TYR A 1 72 ? 14.578 -1.632 -13.990 1.00 77.75 72 TYR A CA 1
ATOM 584 C C . TYR A 1 72 ? 15.121 -0.208 -14.181 1.00 77.75 72 TYR A C 1
ATOM 586 O O . TYR A 1 72 ? 16.087 -0.005 -14.911 1.00 77.75 72 TYR A O 1
ATOM 594 N N . GLU A 1 73 ? 14.521 0.769 -13.501 1.00 84.44 73 GLU A N 1
ATOM 595 C CA . GLU A 1 73 ? 14.864 2.183 -13.613 1.00 84.44 73 GLU A CA 1
ATOM 596 C C . GLU A 1 73 ? 15.950 2.606 -12.616 1.00 84.44 73 GLU A C 1
ATOM 598 O O . GLU A 1 73 ? 16.439 1.850 -11.768 1.00 84.44 73 GLU A O 1
ATOM 603 N N . ARG A 1 74 ? 16.354 3.875 -12.714 1.00 84.81 74 ARG A N 1
ATOM 604 C CA . ARG A 1 74 ? 17.342 4.480 -11.816 1.00 84.81 74 ARG A CA 1
ATOM 605 C C . ARG A 1 74 ? 16.862 4.383 -10.368 1.00 84.81 74 ARG A C 1
ATOM 607 O O . ARG A 1 74 ? 15.781 4.8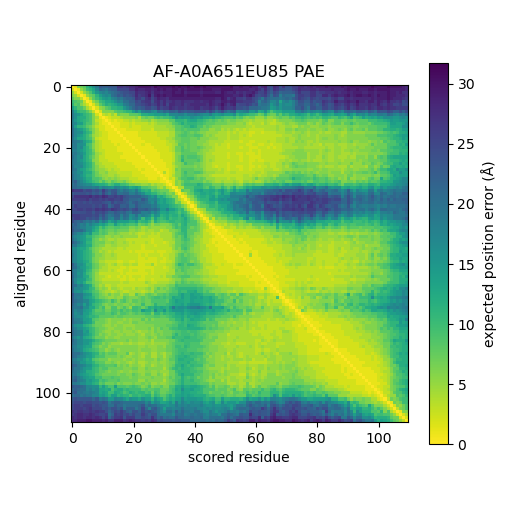60 -10.033 1.00 84.81 74 ARG A O 1
ATOM 614 N N . LYS A 1 75 ? 17.724 3.883 -9.473 1.00 83.56 75 LYS A N 1
ATOM 615 C CA . LYS A 1 75 ? 17.429 3.768 -8.030 1.00 83.56 75 LYS A CA 1
ATOM 616 C C . LYS A 1 75 ? 16.918 5.075 -7.415 1.00 83.56 75 LYS A C 1
ATOM 618 O O . LYS A 1 75 ? 16.030 5.035 -6.577 1.00 83.56 75 LYS A O 1
ATOM 623 N N . SER A 1 76 ? 17.427 6.226 -7.856 1.00 86.06 76 SER A N 1
ATOM 624 C CA . SER A 1 76 ? 16.949 7.538 -7.397 1.00 86.06 76 SER A CA 1
ATOM 625 C C . SER A 1 76 ? 15.471 7.792 -7.725 1.00 86.06 76 SER A C 1
ATOM 627 O O . SER A 1 76 ? 14.783 8.389 -6.905 1.00 86.06 76 SER A O 1
ATOM 629 N N . LEU A 1 77 ? 14.986 7.313 -8.876 1.00 85.50 77 LEU A N 1
ATOM 630 C CA . LEU A 1 77 ? 13.591 7.439 -9.30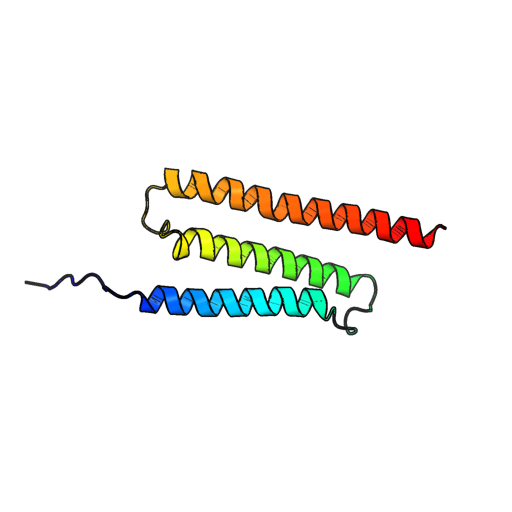5 1.00 85.50 77 LEU A CA 1
ATOM 631 C C . LEU A 1 77 ? 12.683 6.458 -8.551 1.00 85.50 77 LEU A C 1
ATOM 633 O O . LEU A 1 77 ? 11.563 6.795 -8.183 1.00 85.50 77 LEU A O 1
ATOM 637 N N . ILE A 1 78 ? 13.199 5.259 -8.25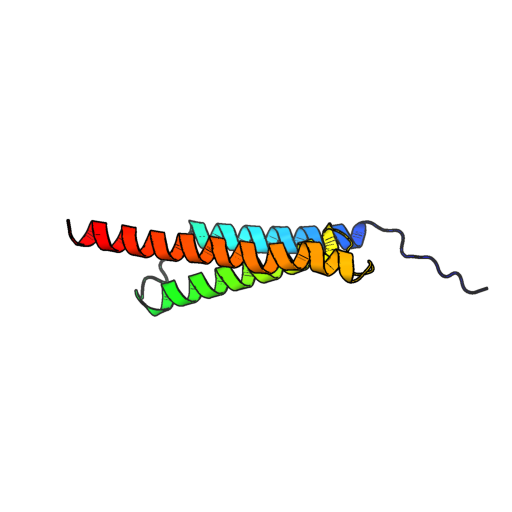7 1.00 87.75 78 ILE A N 1
ATOM 638 C CA . ILE A 1 78 ? 12.514 4.296 -7.388 1.00 87.75 78 ILE A CA 1
ATOM 639 C C . ILE A 1 78 ? 12.307 4.917 -6.007 1.00 87.75 78 ILE A C 1
ATOM 641 O O . ILE A 1 78 ? 11.183 4.956 -5.525 1.00 87.75 78 ILE A O 1
ATOM 645 N N . TRP A 1 79 ? 13.363 5.437 -5.373 1.00 88.44 79 TRP A N 1
ATOM 646 C CA . TRP A 1 79 ? 13.269 5.992 -4.021 1.00 88.44 79 TRP A CA 1
ATOM 647 C C . TRP A 1 79 ? 12.428 7.267 -3.948 1.00 88.44 79 TRP A C 1
ATOM 649 O O . TRP A 1 79 ? 11.708 7.431 -2.969 1.00 88.44 79 TRP A O 1
ATOM 659 N N . SER A 1 80 ? 12.450 8.138 -4.964 1.00 90.56 80 SER A N 1
ATOM 660 C CA . SER A 1 80 ? 11.631 9.360 -4.945 1.00 90.56 80 SER A CA 1
ATOM 661 C C . SER A 1 80 ? 10.127 9.077 -4.955 1.00 90.56 80 SER A C 1
ATOM 663 O O . SER A 1 80 ? 9.362 9.883 -4.434 1.00 90.56 80 SER A O 1
ATOM 665 N N . ILE A 1 81 ? 9.706 7.932 -5.500 1.00 89.50 81 ILE A N 1
ATOM 666 C CA . ILE A 1 81 ? 8.298 7.524 -5.595 1.00 89.50 81 ILE A CA 1
ATOM 667 C C . ILE A 1 81 ? 7.931 6.503 -4.507 1.00 89.50 81 ILE A C 1
ATOM 669 O O . ILE A 1 81 ? 6.871 6.595 -3.888 1.00 89.50 81 ILE A O 1
ATOM 673 N N . ALA A 1 82 ? 8.815 5.545 -4.226 1.00 87.88 82 ALA A N 1
ATOM 674 C CA . ALA A 1 82 ? 8.597 4.523 -3.210 1.00 87.88 82 ALA A CA 1
ATOM 675 C C . ALA A 1 82 ? 8.561 5.115 -1.797 1.00 87.88 82 ALA A C 1
ATOM 677 O O . ALA A 1 82 ? 7.747 4.685 -0.990 1.00 87.88 82 ALA A O 1
ATOM 678 N N . LEU A 1 83 ? 9.406 6.106 -1.492 1.00 89.56 83 LEU A N 1
ATOM 679 C CA . LEU A 1 83 ? 9.493 6.716 -0.163 1.00 89.56 83 LEU A CA 1
ATOM 680 C C . LEU A 1 83 ? 8.194 7.430 0.256 1.00 89.56 83 LEU A C 1
ATOM 682 O O . LEU A 1 83 ? 7.691 7.113 1.336 1.00 89.56 83 LEU A O 1
ATOM 686 N N . PRO A 1 84 ? 7.587 8.321 -0.558 1.00 89.00 84 PRO A N 1
ATOM 687 C CA . PRO A 1 84 ? 6.291 8.892 -0.212 1.00 89.00 84 PRO A CA 1
ATOM 688 C C . PRO A 1 84 ? 5.200 7.820 -0.152 1.00 89.00 84 PRO A C 1
ATOM 690 O O . PRO A 1 84 ? 4.430 7.827 0.797 1.00 89.00 84 PRO A O 1
ATOM 693 N N . ALA A 1 85 ? 5.149 6.850 -1.070 1.00 87.81 85 ALA A N 1
ATOM 694 C CA . ALA A 1 85 ? 4.143 5.783 -0.999 1.00 87.81 85 ALA A CA 1
ATOM 695 C C . ALA A 1 85 ? 4.267 4.933 0.284 1.00 87.81 85 ALA A C 1
ATOM 697 O O . ALA A 1 85 ? 3.262 4.604 0.912 1.00 87.81 85 ALA A O 1
ATOM 698 N N . LEU A 1 86 ? 5.497 4.620 0.700 1.00 86.38 86 LEU A N 1
ATOM 699 C CA . LEU A 1 86 ? 5.788 3.807 1.880 1.00 86.38 86 LEU A CA 1
ATOM 700 C C . LEU A 1 86 ? 5.462 4.529 3.190 1.00 86.38 86 LEU A C 1
ATOM 702 O O . LEU A 1 86 ? 5.074 3.873 4.147 1.00 86.38 86 LEU A O 1
ATOM 706 N N . ILE A 1 87 ? 5.621 5.852 3.249 1.00 88.19 87 ILE A N 1
ATOM 707 C CA . ILE A 1 87 ? 5.352 6.633 4.465 1.00 88.19 87 ILE A CA 1
ATOM 708 C C . ILE A 1 87 ? 3.890 7.083 4.508 1.00 88.19 87 ILE A C 1
ATOM 710 O O . ILE A 1 87 ? 3.218 6.915 5.523 1.00 88.19 87 ILE A O 1
ATOM 714 N N . LEU A 1 88 ? 3.378 7.638 3.408 1.00 89.19 88 LEU A N 1
ATOM 715 C CA . LEU A 1 88 ? 2.089 8.327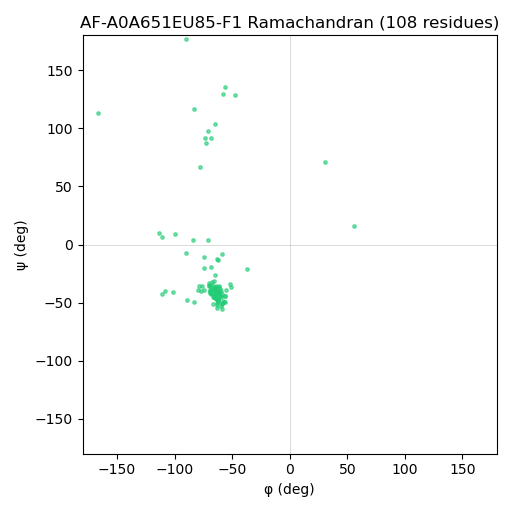 3.381 1.00 89.19 88 LEU A CA 1
ATOM 716 C C . LEU A 1 88 ? 0.911 7.357 3.557 1.00 89.19 88 LEU A C 1
ATOM 718 O O . LEU A 1 88 ? -0.014 7.656 4.305 1.00 89.19 88 LEU A O 1
ATOM 722 N N . ILE A 1 89 ? 0.948 6.183 2.912 1.00 88.00 89 ILE A N 1
ATOM 723 C CA . ILE A 1 89 ? -0.144 5.194 2.963 1.00 88.00 89 ILE A CA 1
ATOM 724 C C . ILE A 1 89 ? -0.369 4.653 4.390 1.00 88.00 89 ILE A C 1
ATOM 726 O O . ILE A 1 89 ? -1.497 4.758 4.888 1.00 88.00 89 ILE A O 1
ATOM 730 N N . PRO A 1 90 ? 0.644 4.100 5.090 1.00 84.56 90 PRO A N 1
ATOM 731 C CA . PRO A 1 90 ? 0.451 3.640 6.461 1.00 84.56 90 PRO A CA 1
ATOM 732 C C . PRO A 1 90 ? 0.198 4.795 7.433 1.00 84.56 90 PRO A C 1
ATOM 734 O O . PRO A 1 90 ? -0.586 4.613 8.359 1.00 84.56 90 PRO A O 1
ATOM 737 N N . TYR A 1 91 ? 0.770 5.986 7.210 1.00 87.19 91 TYR A N 1
ATOM 738 C CA . TYR A 1 91 ? 0.487 7.160 8.043 1.00 87.19 91 TYR A CA 1
ATOM 739 C C . TYR A 1 91 ? -0.994 7.573 7.983 1.00 87.19 91 TYR A C 1
ATOM 741 O O . TYR A 1 91 ? -1.632 7.728 9.024 1.00 87.19 91 TYR A O 1
ATOM 749 N N . LEU A 1 92 ? -1.572 7.673 6.779 1.00 86.81 92 LEU A N 1
ATOM 750 C CA . LEU A 1 92 ? -2.995 7.986 6.593 1.00 86.81 92 LEU A CA 1
ATOM 751 C C . LEU A 1 92 ? -3.914 6.878 7.129 1.00 86.81 92 LEU A C 1
ATOM 753 O O . LEU A 1 92 ? -4.964 7.153 7.702 1.00 86.81 92 LEU A O 1
ATOM 757 N N . THR A 1 93 ? -3.516 5.616 6.979 1.00 82.56 93 THR A N 1
ATOM 758 C CA . THR A 1 93 ? -4.291 4.491 7.525 1.00 82.56 93 THR A CA 1
ATOM 759 C C . THR A 1 93 ? -4.282 4.511 9.055 1.00 82.56 93 THR A C 1
ATOM 761 O O . THR A 1 93 ? -5.318 4.307 9.685 1.00 82.56 93 THR A O 1
ATOM 764 N N . PHE A 1 94 ? -3.129 4.804 9.661 1.00 84.12 94 PHE A N 1
ATOM 765 C CA . PHE A 1 94 ? -2.973 4.898 11.108 1.00 84.12 94 PHE A CA 1
ATOM 766 C C . PHE A 1 94 ? -3.827 6.017 11.708 1.00 84.12 94 PHE A C 1
ATOM 768 O O . PHE A 1 94 ? -4.575 5.758 12.648 1.00 84.12 94 PHE A O 1
ATOM 775 N N . ILE A 1 95 ? -3.773 7.233 11.148 1.00 88.69 95 ILE A N 1
ATOM 776 C CA . ILE A 1 95 ? -4.561 8.362 11.668 1.00 88.69 95 ILE A CA 1
ATOM 777 C C . ILE A 1 95 ? -6.068 8.084 11.590 1.00 88.69 95 ILE A C 1
ATOM 779 O O . ILE A 1 95 ? -6.769 8.292 12.573 1.00 88.69 95 ILE A O 1
ATOM 783 N N . VAL A 1 96 ? -6.566 7.517 10.484 1.00 84.19 96 VAL A N 1
ATOM 784 C CA . VAL A 1 96 ? -7.990 7.158 10.346 1.00 84.19 96 VAL A CA 1
ATOM 785 C C . VAL A 1 96 ? -8.404 6.091 11.361 1.00 84.19 96 VAL A C 1
ATOM 787 O O . VAL A 1 96 ? -9.490 6.171 11.930 1.00 84.19 96 VAL A O 1
ATOM 790 N N . LEU A 1 97 ? -7.549 5.097 11.611 1.00 79.12 97 LEU A N 1
ATOM 791 C CA . LEU A 1 97 ? -7.827 4.026 12.568 1.00 79.12 97 LEU A CA 1
ATOM 792 C C . LEU A 1 97 ? -7.865 4.544 14.012 1.00 79.12 97 LEU A C 1
ATOM 794 O O . LEU A 1 97 ? -8.719 4.125 14.793 1.00 79.12 97 LEU A O 1
ATOM 798 N N . VAL A 1 98 ? -6.972 5.474 14.351 1.00 82.31 98 VAL A N 1
ATOM 799 C CA . VAL A 1 98 ? -6.928 6.139 15.657 1.00 82.31 98 VAL A CA 1
ATOM 800 C C . VAL A 1 98 ? -8.164 7.019 15.866 1.00 82.31 98 VAL A C 1
ATOM 802 O O . VAL A 1 98 ? -8.870 6.845 16.859 1.00 82.31 98 VAL A O 1
ATOM 805 N N . GLU A 1 99 ? -8.485 7.893 14.908 1.00 80.38 99 GLU A N 1
ATOM 806 C CA . GLU A 1 99 ? -9.677 8.755 14.947 1.00 80.38 99 GLU A CA 1
ATOM 807 C C . GLU A 1 99 ? -10.976 7.937 15.039 1.00 80.38 99 GLU A C 1
ATOM 809 O O . GLU A 1 99 ? -11.857 8.233 15.847 1.00 80.38 99 GLU A O 1
ATOM 814 N N . ALA A 1 100 ? -11.085 6.843 14.276 1.00 75.00 100 ALA A N 1
ATOM 815 C CA . ALA A 1 100 ? -12.225 5.930 14.358 1.00 75.00 100 ALA A CA 1
ATOM 816 C C . ALA A 1 100 ? -12.363 5.276 15.745 1.00 75.00 100 ALA A C 1
ATOM 818 O O . ALA A 1 100 ? -13.483 5.083 16.224 1.00 75.00 100 ALA A O 1
ATOM 819 N N . GLY A 1 101 ? -11.244 4.959 16.405 1.00 76.00 101 GLY A N 1
ATOM 820 C CA . GLY A 1 101 ? -11.230 4.454 17.779 1.00 76.00 101 GLY A CA 1
ATOM 821 C C . GLY A 1 101 ? -11.747 5.479 18.791 1.00 76.00 101 GLY A C 1
ATOM 822 O O . GLY A 1 101 ? -12.556 5.132 19.652 1.00 76.00 101 GLY A O 1
ATOM 823 N N . TYR A 1 102 ? -11.344 6.746 18.657 1.00 76.94 102 TYR A N 1
ATOM 824 C CA . TYR A 1 102 ? -11.823 7.826 19.524 1.00 76.94 102 TYR A CA 1
ATOM 825 C C . TYR A 1 102 ? -13.312 8.120 19.325 1.00 76.94 102 TYR A C 1
ATOM 827 O O . TYR A 1 102 ? -14.050 8.197 20.307 1.00 76.94 102 TYR A O 1
ATOM 835 N N . MET A 1 103 ? -13.788 8.203 18.078 1.00 70.75 103 MET A N 1
ATOM 836 C CA . MET A 1 103 ? -15.217 8.401 17.800 1.00 70.75 103 MET A CA 1
ATOM 837 C C . MET A 1 103 ? -16.076 7.244 18.331 1.00 70.75 103 MET A C 1
ATOM 839 O O . MET A 1 103 ? -17.125 7.480 18.926 1.00 70.75 103 MET A O 1
ATOM 843 N N . GLY A 1 104 ? -15.618 5.997 18.173 1.00 63.75 104 GLY A N 1
ATOM 844 C CA . GLY A 1 104 ? -16.324 4.821 18.690 1.00 63.75 104 GLY A CA 1
ATOM 845 C C . GLY A 1 104 ? -16.395 4.762 20.220 1.00 63.75 104 GLY A C 1
ATOM 846 O O . GLY A 1 104 ? -17.374 4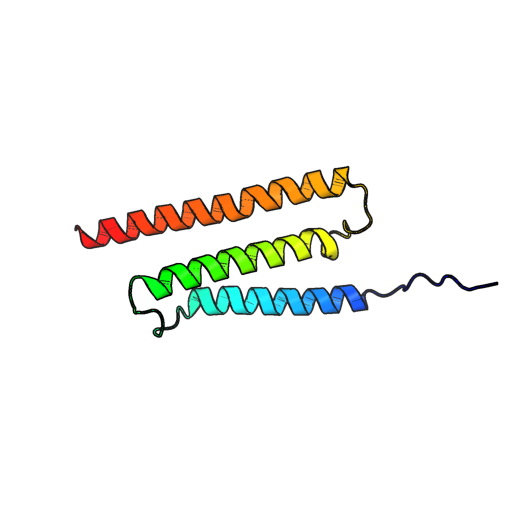.254 20.761 1.00 63.75 104 GLY A O 1
ATOM 847 N N . ALA A 1 105 ? -15.393 5.295 20.926 1.00 56.25 105 ALA A N 1
ATOM 848 C CA . ALA A 1 105 ? -15.399 5.386 22.386 1.00 56.25 105 ALA A CA 1
ATOM 849 C C . ALA A 1 105 ? -16.344 6.486 22.901 1.00 56.25 105 ALA A C 1
ATOM 851 O O . ALA A 1 105 ? -17.050 6.268 23.882 1.00 56.25 105 ALA A O 1
ATOM 852 N N . VAL A 1 106 ? -16.406 7.634 22.216 1.00 54.03 106 VAL A N 1
ATOM 853 C CA . VAL A 1 106 ? -17.252 8.776 22.607 1.00 54.03 106 VAL A CA 1
ATOM 854 C C . VAL A 1 106 ? -18.748 8.440 22.535 1.00 54.03 106 VAL A C 1
ATOM 856 O O . VAL A 1 106 ? -19.494 8.827 23.431 1.00 54.03 106 VAL A O 1
ATOM 859 N N . THR A 1 107 ? -19.193 7.659 21.542 1.00 53.06 107 THR A N 1
ATOM 860 C CA . THR A 1 107 ? -20.605 7.230 21.417 1.00 53.06 107 THR A CA 1
ATOM 861 C C . THR A 1 107 ? -21.054 6.249 22.511 1.00 53.06 107 THR A C 1
ATOM 863 O O . THR A 1 107 ? -22.248 6.093 22.735 1.00 53.06 107 THR A O 1
ATOM 866 N N . LEU A 1 108 ? -20.130 5.577 23.209 1.00 54.50 108 LEU A N 1
ATOM 867 C CA . LEU A 1 108 ? -20.460 4.647 24.301 1.00 54.50 108 LEU A CA 1
ATOM 868 C C . LEU A 1 108 ? -20.515 5.329 25.678 1.00 54.50 108 LEU A C 1
ATOM 870 O O . LEU A 1 108 ? -20.900 4.694 26.658 1.00 54.50 108 LEU A O 1
ATOM 874 N N . THR A 1 109 ? -20.116 6.600 25.755 1.00 52.88 109 THR A N 1
ATOM 875 C CA . THR A 1 109 ? -20.107 7.405 26.987 1.00 52.88 109 THR A CA 1
ATOM 876 C C . THR A 1 109 ? -21.145 8.536 26.995 1.00 52.88 109 THR A C 1
ATOM 878 O O . THR A 1 109 ? -21.139 9.334 27.930 1.00 52.88 109 THR A O 1
ATOM 881 N N . SER A 1 110 ? -22.020 8.613 25.981 1.00 40.56 110 SER A N 1
ATOM 882 C CA . SER A 1 110 ? -23.134 9.572 25.864 1.00 40.56 110 SER A CA 1
ATOM 883 C C . SER A 1 110 ? -24.493 8.888 25.897 1.00 40.56 110 SER A C 1
ATOM 885 O O . SER A 1 110 ? -24.628 7.893 25.150 1.00 40.56 110 SER A O 1
#

Foldseek 3Di:
DDPPPDPPDCVVVVVLVVVLVVLVCVLVCCVVCVDCVLVPVPPSVVVNLVSNVVSQLVSLVSCLCRVVVCVPPDPVSSCVRVVCSVPVVVVVSVVVVVVVVVVVVVVVVD

Solvent-accessible surface area (backbone atoms only — not comparable to full-atom values): 6429 Å² total; per-residue (Å²): 136,84,83,82,72,72,84,87,58,72,64,63,57,52,54,52,47,53,53,47,49,49,54,50,50,49,50,53,48,51,67,70,63,56,60,74,90,32,68,54,82,66,64,32,56,55,52,50,53,51,52,48,56,52,54,54,51,53,48,50,51,51,41,51,37,60,75,66,55,33,72,82,49,60,66,70,61,39,50,68,52,47,50,54,56,65,50,51,52,59,51,55,53,48,53,54,53,51,54,52,52,54,56,59,52,54,64,75,75,106

Sequence (110 aa):
MADHAQPEGTRWIWNIFWLLLIVTAVEVGLGIVKPPILMTKFAGTLILNHIFIILTLVKAYYIVMYFMHLKYERKSLIWSIALPALILIPYLTFIVLVEAGYMGAVTLTS

Radius of gyration: 19.3 Å; Cα contacts (8 Å, |Δi|>4): 43; chains: 1; bounding box: 47×25×61 Å

Nearest PDB structures (foldseek):
  2yev-assembly2_A  TM=4.912E-01  e=5.514E+00  Thermus thermophilus HB8

Secondary structure (DSSP, 8-state):
---------THHHHHHHHHHHHHHHHHHHHHHH--GGG-STTHHHHHHHHHHHHHHHHHHHHIIIIIS-GGGS-HHHHHHHHHHHHHHHHHHHHHHHHHHHHHHHHTT--